Protein AF-X1QHS0-F1 (afdb_monomer_lite)

Sequence (95 aa):
SISRLTKRRTCKNCGRIIPYINKFKRLKKCDKCGGELIIRADDTINGVKERLAWFKTDVQPSINYYKKRGELVEINGEQSIEDVFKDILKALKKR

Radius of gyration: 16.46 Å; chains: 1; bounding box: 31×31×40 Å

pLDDT: mean 92.32, std 5.53, range [58.12, 97.44]

Organism: NCBI:txid412755

Secondary structure (DSSP, 8-state):
-HHHHHT-EEETTT--EE-SSGGGTT--B-TTT-PBEE--TT-SHHHHHHHHHHIIIIIHHHHHHHHHTT------TTS-HHHHHHHHHHHHTT-

InterPro domains:
  IPR007862 Adenylate kinase, active site lid domain [PF05191] (8-42)
  IPR027417 P-loop containing nucleoside triphosphate hydrolase [G3DSA:3.40.50.300] (1-95)
  IPR027417 P-loop containing nucleoside triphosphate hydrolase [SSF52540] (3-95)
  IPR036193 Adenylate kinase, active site lid domain superfamily [SSF57774] (8-43)

Structure (mmCIF, N/CA/C/O backbone):
data_AF-X1QHS0-F1
#
_entry.id   AF-X1QHS0-F1
#
loop_
_atom_site.group_PDB
_atom_site.id
_atom_site.type_symbol
_atom_site.label_atom_id
_atom_site.label_alt_id
_atom_site.label_comp_id
_atom_site.label_asym_id
_atom_site.label_entity_id
_atom_site.label_seq_id
_atom_site.pdbx_PDB_ins_code
_atom_site.Cartn_x
_atom_site.Cartn_y
_atom_site.Cartn_z
_atom_site.occupancy
_atom_site.B_iso_or_equiv
_atom_site.auth_seq_id
_atom_site.auth_comp_id
_atom_site.auth_asym_id
_atom_site.auth_atom_id
_atom_site.pdbx_PDB_model_num
ATOM 1 N N . SER A 1 1 ? 7.271 0.752 4.491 1.00 76.75 1 SER A N 1
ATOM 2 C CA . SER A 1 1 ? 6.500 1.501 3.462 1.00 76.75 1 SER A CA 1
ATOM 3 C C . SER A 1 1 ? 7.284 1.952 2.227 1.00 76.75 1 SER A C 1
ATOM 5 O O . SER A 1 1 ? 6.826 1.651 1.130 1.00 76.75 1 SER A O 1
ATOM 7 N N . ILE A 1 2 ? 8.447 2.616 2.347 1.00 85.50 2 ILE A N 1
ATOM 8 C CA . ILE A 1 2 ? 9.197 3.145 1.180 1.00 85.50 2 ILE A CA 1
ATOM 9 C C . ILE A 1 2 ? 9.571 2.043 0.178 1.00 85.50 2 ILE A C 1
ATOM 11 O O . ILE A 1 2 ? 9.143 2.094 -0.967 1.00 85.50 2 ILE A O 1
ATOM 15 N N . SER A 1 3 ? 10.254 0.990 0.641 1.00 86.88 3 SER A N 1
ATOM 16 C CA . SER A 1 3 ? 10.646 -0.174 -0.182 1.00 86.88 3 SER A CA 1
ATOM 17 C C . SER A 1 3 ? 9.464 -0.845 -0.904 1.00 86.88 3 SER A C 1
ATOM 19 O O . SER A 1 3 ? 9.629 -1.403 -1.985 1.00 86.88 3 SER A O 1
ATOM 21 N N . ARG A 1 4 ? 8.256 -0.785 -0.322 1.00 88.56 4 ARG A N 1
ATOM 22 C CA . ARG A 1 4 ? 7.042 -1.363 -0.918 1.00 88.56 4 ARG A CA 1
ATOM 23 C C . ARG A 1 4 ? 6.540 -0.525 -2.092 1.00 88.56 4 ARG A C 1
ATOM 25 O O . ARG A 1 4 ? 6.143 -1.096 -3.102 1.00 88.56 4 ARG A O 1
ATOM 32 N N . LEU A 1 5 ? 6.534 0.801 -1.942 1.00 88.94 5 LEU A N 1
ATOM 33 C CA . LEU A 1 5 ? 6.049 1.722 -2.972 1.00 88.94 5 LEU A CA 1
ATOM 34 C C . LEU A 1 5 ? 7.050 1.855 -4.119 1.00 88.94 5 LEU A C 1
ATOM 36 O O . LEU A 1 5 ? 6.656 1.699 -5.265 1.00 88.94 5 LEU A O 1
ATOM 40 N N . THR A 1 6 ? 8.344 1.998 -3.827 1.00 89.19 6 THR A N 1
ATOM 41 C CA . THR A 1 6 ? 9.374 2.172 -4.869 1.00 89.19 6 THR A CA 1
ATOM 42 C C . THR A 1 6 ? 9.564 0.953 -5.772 1.00 89.19 6 THR A C 1
ATOM 44 O O . THR A 1 6 ? 10.101 1.068 -6.867 1.00 89.19 6 THR A O 1
ATOM 47 N N . LYS A 1 7 ? 9.130 -0.235 -5.332 1.00 90.94 7 LYS A N 1
ATOM 48 C CA . LYS A 1 7 ? 9.228 -1.487 -6.103 1.00 90.94 7 LYS A CA 1
ATOM 49 C C . LYS A 1 7 ? 7.894 -1.949 -6.695 1.00 90.94 7 LYS A C 1
ATOM 51 O O . LYS A 1 7 ? 7.825 -3.014 -7.319 1.00 90.94 7 LYS A O 1
ATOM 56 N N . ARG A 1 8 ? 6.821 -1.189 -6.468 1.00 92.50 8 ARG A N 1
ATOM 57 C CA . ARG A 1 8 ? 5.496 -1.463 -7.023 1.00 92.50 8 ARG A CA 1
ATOM 58 C C . ARG A 1 8 ? 5.525 -1.255 -8.532 1.00 92.50 8 ARG A C 1
ATOM 60 O O . ARG A 1 8 ? 6.132 -0.318 -9.036 1.00 92.50 8 ARG A O 1
ATOM 67 N N . ARG A 1 9 ? 4.820 -2.121 -9.254 1.00 94.75 9 ARG A N 1
ATOM 68 C CA . ARG A 1 9 ? 4.584 -1.965 -10.693 1.00 94.75 9 ARG A CA 1
ATOM 69 C C . ARG A 1 9 ? 3.090 -1.869 -10.956 1.00 94.75 9 ARG A C 1
ATOM 71 O O . ARG A 1 9 ? 2.288 -2.350 -10.162 1.00 94.75 9 ARG A O 1
ATOM 78 N N . THR A 1 10 ? 2.715 -1.249 -12.061 1.00 95.25 10 THR A N 1
ATOM 79 C CA . THR A 1 10 ? 1.326 -1.075 -12.490 1.00 95.25 10 THR A CA 1
ATOM 80 C C . THR A 1 10 ? 1.215 -1.489 -13.948 1.00 95.25 10 THR A C 1
ATOM 82 O O . THR A 1 10 ? 2.094 -1.179 -14.747 1.00 95.25 10 THR A O 1
ATOM 85 N N . CYS A 1 11 ? 0.159 -2.209 -14.315 1.00 96.06 11 CYS A N 1
ATOM 86 C CA . CYS A 1 11 ? -0.094 -2.509 -15.717 1.00 96.06 11 CYS A CA 1
ATOM 87 C C . CYS A 1 11 ? -0.575 -1.255 -16.457 1.00 96.06 11 CYS A C 1
ATOM 89 O O . CYS A 1 11 ? -1.575 -0.661 -16.058 1.00 96.06 11 CYS A O 1
ATOM 91 N N . LYS A 1 12 ? 0.083 -0.910 -17.569 1.00 95.50 12 LYS A N 1
ATOM 92 C CA . LYS A 1 12 ? -0.281 0.238 -18.414 1.00 95.50 12 LYS A CA 1
ATOM 93 C C . LYS A 1 12 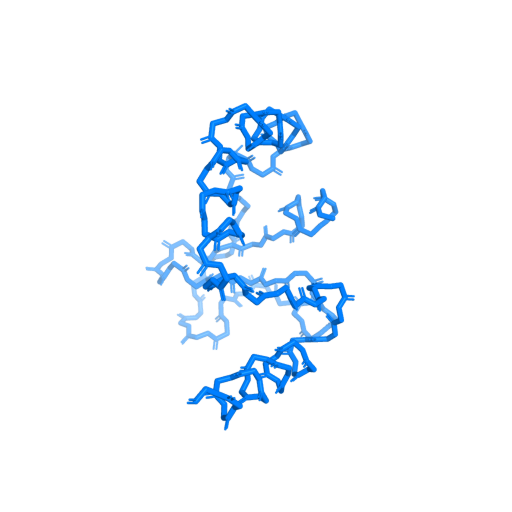? -1.656 0.087 -19.080 1.00 95.50 12 LYS A C 1
ATOM 95 O O . LYS A 1 12 ? -2.319 1.084 -19.320 1.00 95.50 12 LYS A O 1
ATOM 100 N N . ASN A 1 13 ? -2.086 -1.149 -19.352 1.00 95.81 13 ASN A N 1
ATOM 101 C CA . ASN A 1 13 ? -3.336 -1.426 -20.066 1.00 95.81 13 ASN A CA 1
ATOM 102 C C . ASN A 1 13 ? -4.561 -1.515 -19.133 1.00 95.81 13 ASN A C 1
ATOM 104 O O . ASN A 1 13 ? -5.590 -0.918 -19.405 1.00 95.81 13 ASN A O 1
ATOM 108 N N . CYS A 1 14 ? -4.467 -2.258 -18.020 1.00 95.69 14 CYS A N 1
ATOM 109 C CA . CYS A 1 14 ? -5.625 -2.519 -17.146 1.00 95.69 14 CYS A CA 1
ATOM 110 C C . CYS A 1 14 ? -5.538 -1.892 -15.746 1.00 95.69 14 CYS A C 1
ATOM 112 O O . CYS A 1 14 ? -6.387 -2.170 -14.901 1.00 95.69 14 CYS A O 1
ATOM 114 N N . GLY A 1 15 ? -4.480 -1.133 -15.448 1.00 93.31 15 GLY A N 1
ATOM 115 C CA . GLY A 1 15 ? -4.289 -0.483 -14.147 1.00 93.31 15 GLY A CA 1
ATOM 116 C C . GLY A 1 15 ? -3.996 -1.433 -12.980 1.00 93.31 15 GLY A C 1
ATOM 117 O O . GLY A 1 15 ? -3.855 -0.983 -11.844 1.00 93.31 15 GLY A O 1
ATOM 118 N N . ARG A 1 16 ? -3.880 -2.749 -13.220 1.00 94.50 16 ARG A N 1
ATOM 119 C CA . ARG A 1 16 ? -3.600 -3.730 -12.162 1.00 94.50 16 ARG A CA 1
ATOM 120 C C . ARG A 1 16 ? -2.296 -3.393 -11.445 1.00 94.50 16 ARG A C 1
ATOM 122 O O . ARG A 1 16 ? -1.241 -3.297 -12.072 1.00 94.50 16 ARG A O 1
ATOM 129 N N . ILE A 1 17 ? -2.382 -3.277 -10.124 1.00 93.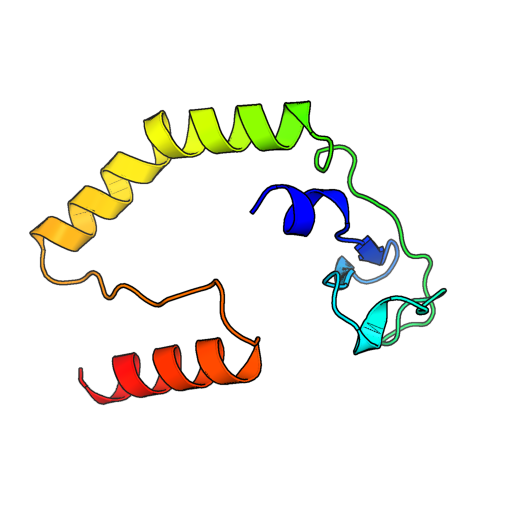50 17 ILE A N 1
ATOM 130 C CA . ILE A 1 17 ? -1.237 -3.039 -9.252 1.00 93.50 17 ILE A CA 1
ATOM 131 C C . ILE A 1 17 ? -0.553 -4.372 -8.953 1.00 93.50 17 ILE A C 1
ATOM 133 O O . ILE A 1 17 ? -1.180 -5.315 -8.475 1.00 93.50 17 ILE A O 1
ATOM 137 N N . ILE A 1 18 ? 0.749 -4.428 -9.207 1.00 94.19 18 ILE A N 1
ATOM 138 C CA . ILE A 1 18 ? 1.612 -5.572 -8.941 1.00 94.19 18 ILE A CA 1
ATOM 139 C C . ILE A 1 18 ? 2.487 -5.240 -7.723 1.00 94.19 18 ILE A C 1
ATOM 141 O O . ILE A 1 18 ? 3.432 -4.446 -7.838 1.00 94.19 18 ILE A O 1
ATOM 145 N N . PRO A 1 19 ? 2.191 -5.817 -6.543 1.00 91.69 19 PRO A N 1
ATOM 146 C CA . PRO A 1 19 ? 2.998 -5.602 -5.352 1.00 91.69 19 PRO A CA 1
ATOM 147 C C . PRO A 1 19 ? 4.357 -6.301 -5.474 1.00 91.69 19 PRO A C 1
ATOM 149 O O . PRO A 1 19 ? 4.504 -7.329 -6.141 1.00 91.69 19 PRO A O 1
ATOM 152 N N . TYR A 1 20 ? 5.362 -5.765 -4.781 1.00 88.94 20 TYR A N 1
ATOM 153 C CA . TYR A 1 20 ? 6.691 -6.369 -4.729 1.00 88.94 20 TYR A CA 1
ATOM 154 C C . TYR A 1 20 ? 6.745 -7.521 -3.715 1.00 88.94 20 TYR A C 1
ATOM 156 O O . TYR A 1 20 ? 7.239 -7.369 -2.601 1.00 88.94 20 TYR A O 1
ATOM 164 N N . ILE A 1 21 ? 6.227 -8.684 -4.110 1.00 88.81 21 ILE A N 1
ATOM 165 C CA . ILE A 1 21 ? 6.267 -9.933 -3.331 1.00 88.81 21 ILE A CA 1
ATOM 166 C C . ILE A 1 21 ? 6.878 -11.066 -4.158 1.00 88.81 21 ILE A C 1
ATOM 168 O O . ILE A 1 21 ? 6.885 -10.999 -5.389 1.00 88.81 21 ILE A O 1
ATOM 172 N N . ASN A 1 22 ? 7.368 -12.120 -3.494 1.00 86.69 22 ASN A N 1
ATOM 173 C CA . ASN A 1 22 ? 8.083 -13.236 -4.134 1.00 86.69 22 ASN A CA 1
ATOM 174 C C . ASN A 1 22 ? 7.352 -13.799 -5.363 1.00 86.69 22 ASN A C 1
ATOM 176 O O . ASN A 1 22 ? 7.977 -13.949 -6.411 1.00 86.69 22 ASN A O 1
ATOM 180 N N . LYS A 1 23 ? 6.028 -13.983 -5.270 1.00 88.19 23 LYS A N 1
ATOM 181 C CA . LYS A 1 23 ? 5.163 -14.461 -6.362 1.00 88.19 23 LYS A CA 1
ATOM 182 C C . LYS A 1 23 ? 5.295 -13.648 -7.656 1.00 88.19 23 LYS A C 1
ATOM 184 O O . LYS A 1 23 ? 5.273 -14.215 -8.741 1.00 88.19 23 LYS A O 1
ATOM 189 N N . PHE A 1 24 ? 5.446 -12.327 -7.556 1.00 89.94 24 PHE A N 1
ATOM 190 C CA . PHE A 1 24 ? 5.423 -11.429 -8.713 1.00 89.94 24 PHE A CA 1
ATOM 191 C C . PHE A 1 24 ? 6.792 -10.855 -9.084 1.00 89.94 24 PHE A C 1
ATOM 193 O O . PHE A 1 24 ? 6.897 -10.165 -10.096 1.00 89.94 24 PHE A O 1
ATOM 200 N N . LYS A 1 25 ? 7.864 -11.144 -8.330 1.00 86.81 25 LYS A N 1
ATOM 201 C CA . LYS A 1 25 ? 9.212 -10.588 -8.583 1.00 86.81 25 LYS A CA 1
ATOM 202 C C . LYS A 1 25 ? 9.689 -10.789 -10.026 1.00 86.81 25 LYS A C 1
ATOM 204 O O . LYS A 1 25 ? 10.230 -9.862 -10.613 1.00 86.81 25 LYS A O 1
ATOM 209 N N . ARG A 1 26 ? 9.445 -11.970 -10.606 1.00 89.81 26 ARG A N 1
ATOM 210 C CA . ARG A 1 26 ? 9.881 -12.335 -11.971 1.00 89.81 26 ARG A CA 1
ATOM 211 C C . ARG A 1 26 ? 8.844 -12.045 -13.061 1.00 89.81 26 ARG A C 1
ATOM 213 O O . ARG A 1 26 ? 9.072 -12.363 -14.224 1.00 89.81 26 ARG A O 1
ATOM 220 N N . LEU A 1 27 ? 7.701 -11.462 -12.699 1.00 92.50 27 LEU A N 1
ATOM 221 C CA . LEU A 1 27 ? 6.618 -11.188 -13.635 1.00 92.50 27 LEU A CA 1
ATOM 222 C C . LEU A 1 27 ? 7.061 -10.119 -14.651 1.00 92.50 27 LEU A C 1
ATOM 224 O O . LEU A 1 27 ? 7.389 -9.007 -14.245 1.00 92.50 27 LEU A O 1
ATOM 228 N N . LYS A 1 28 ? 7.083 -10.447 -15.950 1.00 93.38 28 LYS A N 1
ATOM 229 C CA . LYS A 1 28 ? 7.478 -9.516 -17.031 1.00 93.38 28 LYS A CA 1
ATOM 230 C C . LYS A 1 28 ? 6.293 -8.782 -17.670 1.00 93.38 28 LYS A C 1
ATOM 232 O O . LYS A 1 28 ? 6.446 -7.664 -18.142 1.00 93.38 28 LYS A O 1
ATOM 237 N N . LYS A 1 29 ? 5.117 -9.411 -17.674 1.00 95.25 29 LYS A N 1
ATOM 238 C CA . LYS A 1 29 ? 3.861 -8.903 -18.245 1.00 95.25 29 LYS A CA 1
ATOM 239 C C . LYS A 1 29 ? 2.740 -9.060 -17.230 1.00 95.25 29 LYS A C 1
ATOM 241 O O . LYS A 1 29 ? 2.838 -9.900 -16.344 1.00 95.25 29 LYS A O 1
ATOM 246 N N . CYS A 1 30 ? 1.682 -8.271 -17.348 1.00 94.69 30 CYS A N 1
ATOM 247 C CA . CYS A 1 30 ? 0.530 -8.373 -16.464 1.00 94.69 30 CYS A CA 1
ATOM 248 C C . CYS A 1 30 ? -0.046 -9.796 -16.470 1.00 94.69 30 CYS A C 1
ATOM 250 O O . CYS A 1 30 ? -0.394 -10.325 -17.520 1.00 94.69 30 CYS A O 1
ATOM 252 N N . ASP A 1 31 ? -0.195 -10.375 -15.284 1.00 94.06 31 ASP A N 1
ATOM 253 C CA . ASP A 1 31 ? -0.795 -11.691 -15.051 1.00 94.06 31 ASP A CA 1
ATOM 254 C C . ASP A 1 31 ? -2.289 -11.745 -15.407 1.00 94.06 31 ASP A C 1
ATOM 256 O O . ASP A 1 31 ? -2.833 -12.826 -15.590 1.00 94.06 31 ASP A O 1
ATOM 260 N N . LYS A 1 32 ? -2.954 -10.587 -15.514 1.00 94.56 32 LYS A N 1
ATOM 261 C CA . LYS A 1 32 ? -4.379 -10.489 -15.862 1.00 94.56 32 LYS A CA 1
ATOM 262 C C . LYS A 1 32 ? -4.637 -10.285 -17.358 1.00 94.56 32 LYS A C 1
ATOM 264 O O . LYS A 1 32 ? -5.593 -10.845 -17.873 1.00 94.56 32 LYS A O 1
ATOM 269 N N . CYS A 1 33 ? -3.853 -9.447 -18.041 1.00 95.88 33 CYS A N 1
ATOM 270 C CA . CYS A 1 33 ? -4.138 -9.059 -19.434 1.00 95.88 33 CYS A CA 1
ATOM 271 C C . CYS A 1 33 ? -2.929 -9.094 -20.379 1.00 95.88 33 CYS A C 1
ATOM 273 O O . CYS A 1 33 ? -3.028 -8.627 -21.508 1.00 95.88 33 CYS A O 1
ATOM 275 N N . GLY A 1 34 ? -1.761 -9.552 -19.922 1.00 95.62 34 GLY A N 1
ATOM 276 C CA . GLY A 1 34 ? -0.539 -9.593 -20.733 1.00 95.62 34 GLY A CA 1
ATOM 277 C C . GLY A 1 34 ? 0.096 -8.229 -21.043 1.00 95.62 34 GLY A C 1
ATOM 278 O O . GLY A 1 34 ? 1.144 -8.186 -21.684 1.00 95.62 34 GLY A O 1
ATOM 279 N N . GLY A 1 35 ? -0.494 -7.121 -20.581 1.00 95.62 35 GLY A N 1
ATOM 280 C CA . GLY A 1 35 ? 0.013 -5.768 -20.815 1.00 95.62 35 GLY A CA 1
ATOM 281 C C . GLY A 1 35 ? 1.351 -5.469 -20.130 1.00 95.62 35 GLY A C 1
ATOM 282 O O . GLY A 1 35 ? 1.761 -6.148 -19.186 1.00 95.62 35 GLY A O 1
ATOM 283 N N . GLU A 1 36 ? 2.016 -4.412 -20.588 1.00 96.69 36 GLU A N 1
ATOM 284 C CA . GLU A 1 36 ? 3.295 -3.942 -20.050 1.00 96.69 36 GLU A CA 1
ATOM 285 C C . GLU A 1 36 ? 3.174 -3.473 -18.590 1.00 96.69 36 GLU A C 1
ATOM 287 O O . GLU A 1 36 ? 2.160 -2.891 -18.183 1.00 96.69 36 GLU A O 1
ATOM 292 N N . LEU A 1 37 ? 4.216 -3.744 -17.798 1.00 95.75 37 LEU A N 1
ATOM 293 C CA . LEU A 1 37 ? 4.332 -3.321 -16.407 1.00 95.75 37 LEU A CA 1
ATOM 294 C C . LEU A 1 37 ? 5.255 -2.108 -16.307 1.00 95.75 37 LEU A C 1
ATOM 296 O O . LEU A 1 37 ? 6.436 -2.204 -16.623 1.00 95.75 37 LEU A O 1
ATOM 300 N N . ILE A 1 38 ? 4.724 -1.003 -15.796 1.00 94.00 38 ILE A N 1
ATOM 301 C CA . ILE A 1 38 ? 5.449 0.252 -15.596 1.00 94.00 38 ILE A CA 1
ATOM 302 C C . ILE A 1 38 ? 5.591 0.569 -14.106 1.00 94.00 38 ILE A C 1
ATOM 304 O O . ILE A 1 38 ? 4.794 0.117 -13.279 1.00 94.00 38 ILE A O 1
ATOM 308 N N . ILE A 1 39 ? 6.597 1.362 -13.751 1.00 90.38 39 ILE A N 1
ATOM 309 C CA . ILE A 1 39 ? 6.696 1.992 -12.430 1.00 90.38 39 ILE A CA 1
ATOM 310 C C . ILE A 1 39 ? 6.012 3.356 -12.533 1.00 90.38 39 ILE A C 1
ATOM 312 O O . ILE A 1 39 ? 6.132 4.037 -13.551 1.00 90.38 39 ILE A O 1
ATOM 316 N N . ARG A 1 40 ? 5.247 3.742 -11.511 1.00 87.44 40 ARG A N 1
ATOM 317 C CA . ARG A 1 40 ? 4.588 5.051 -11.507 1.00 87.44 40 ARG A CA 1
ATOM 318 C C . ARG A 1 40 ? 5.624 6.157 -11.312 1.00 87.44 40 ARG A C 1
ATOM 320 O O . ARG A 1 40 ? 6.563 5.984 -10.542 1.00 87.44 40 ARG A O 1
ATOM 327 N N . ALA A 1 41 ? 5.407 7.308 -11.942 1.00 86.06 41 ALA A N 1
ATOM 328 C CA . ALA A 1 41 ? 6.313 8.451 -11.829 1.00 86.06 41 ALA A CA 1
ATOM 329 C C . ALA A 1 41 ? 6.467 8.962 -10.379 1.00 86.06 41 ALA A C 1
ATOM 331 O O . ALA A 1 41 ? 7.536 9.435 -10.009 1.00 86.06 41 ALA A O 1
ATOM 332 N N . ASP A 1 42 ? 5.430 8.823 -9.540 1.00 82.69 42 ASP A N 1
ATOM 333 C CA . ASP A 1 42 ? 5.437 9.248 -8.132 1.00 82.69 42 ASP A CA 1
ATOM 334 C C . ASP A 1 42 ? 6.086 8.240 -7.164 1.00 82.69 42 ASP A C 1
ATOM 336 O O . ASP A 1 42 ? 6.314 8.567 -5.999 1.00 82.69 42 ASP A O 1
ATOM 340 N N . ASP A 1 43 ? 6.414 7.024 -7.616 1.00 86.06 43 ASP A N 1
ATOM 341 C CA . ASP A 1 43 ? 7.026 5.970 -6.788 1.00 86.06 43 ASP A CA 1
ATOM 342 C C . ASP A 1 43 ? 8.565 6.131 -6.684 1.00 86.06 43 ASP A C 1
ATOM 344 O O . ASP A 1 43 ? 9.317 5.156 -6.625 1.00 86.06 43 ASP A O 1
ATOM 348 N N . THR A 1 44 ? 9.055 7.374 -6.625 1.00 90.19 44 THR A N 1
ATOM 349 C CA . THR A 1 44 ? 10.462 7.697 -6.326 1.00 90.19 44 THR A CA 1
ATOM 350 C C . THR A 1 44 ? 10.692 7.812 -4.820 1.00 90.19 44 THR A C 1
ATOM 352 O O . THR A 1 44 ? 9.759 8.000 -4.041 1.00 90.19 44 THR A O 1
ATOM 355 N N . ILE A 1 45 ? 11.948 7.727 -4.367 1.00 89.94 45 ILE A N 1
ATOM 356 C CA . ILE A 1 45 ? 12.266 7.897 -2.937 1.00 89.94 45 ILE A CA 1
ATOM 357 C C . ILE A 1 45 ? 11.795 9.269 -2.434 1.00 89.94 45 ILE A C 1
ATOM 359 O O . ILE A 1 45 ? 11.195 9.344 -1.362 1.00 89.94 45 ILE A O 1
ATOM 363 N N . ASN A 1 46 ? 12.034 10.330 -3.209 1.00 91.69 46 ASN A N 1
ATOM 364 C CA . ASN A 1 46 ? 11.635 11.689 -2.846 1.00 91.69 46 ASN A CA 1
ATOM 365 C C . ASN A 1 46 ? 10.110 11.839 -2.853 1.00 91.69 46 ASN A C 1
ATOM 367 O O . ASN A 1 46 ? 9.552 12.245 -1.838 1.00 91.69 46 ASN A O 1
ATOM 371 N N . GLY A 1 47 ? 9.432 11.378 -3.910 1.00 91.00 47 GLY A N 1
ATO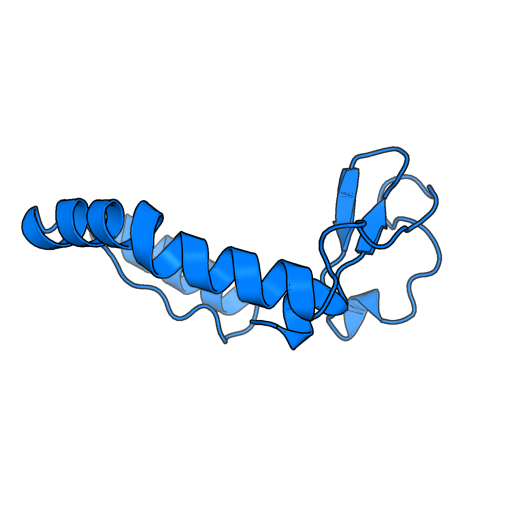M 372 C CA . GLY A 1 47 ? 7.970 11.428 -3.986 1.00 91.00 47 GLY A CA 1
ATOM 373 C C . GLY A 1 47 ? 7.294 10.654 -2.851 1.00 91.00 47 GLY A C 1
ATOM 374 O O . GLY A 1 47 ? 6.326 11.119 -2.254 1.00 91.00 47 GLY A O 1
ATOM 375 N N . VAL A 1 48 ? 7.837 9.498 -2.455 1.00 91.19 48 VAL A N 1
ATOM 376 C CA . VAL A 1 48 ? 7.312 8.756 -1.300 1.00 91.19 48 VAL A CA 1
ATOM 377 C C . VAL A 1 48 ? 7.558 9.502 0.018 1.00 91.19 48 VAL A C 1
ATOM 379 O O . VAL A 1 48 ? 6.682 9.485 0.882 1.00 91.19 48 VAL A O 1
ATOM 382 N N . LYS A 1 49 ? 8.710 10.160 0.198 1.00 91.69 49 LYS A N 1
ATOM 383 C CA . LYS A 1 49 ? 8.985 10.969 1.400 1.00 91.69 49 LYS A CA 1
ATOM 384 C C . LYS A 1 49 ? 8.030 12.157 1.511 1.00 91.69 49 LYS A C 1
ATOM 386 O O . LYS A 1 49 ? 7.456 12.351 2.578 1.00 91.69 49 LYS A O 1
ATOM 391 N N . GLU A 1 50 ? 7.817 12.889 0.422 1.00 92.50 50 GLU A N 1
ATOM 392 C CA . GLU A 1 50 ? 6.872 14.013 0.366 1.00 92.50 50 GLU A CA 1
ATOM 393 C C . GLU A 1 50 ? 5.451 13.557 0.693 1.00 92.50 50 GLU A C 1
ATOM 395 O O . GLU A 1 50 ? 4.788 14.137 1.549 1.00 92.50 50 GLU A O 1
ATOM 400 N N . ARG A 1 51 ? 5.010 12.435 0.113 1.00 92.19 51 ARG A N 1
ATOM 401 C CA . ARG A 1 51 ? 3.701 11.845 0.425 1.00 92.19 51 ARG A CA 1
ATOM 402 C C . ARG A 1 51 ? 3.559 11.447 1.891 1.00 92.19 51 ARG A C 1
ATOM 404 O O . ARG A 1 51 ? 2.470 11.563 2.443 1.00 92.19 51 ARG A O 1
ATOM 411 N N . LEU A 1 52 ? 4.625 10.954 2.524 1.00 91.44 52 LEU A N 1
ATOM 412 C CA . LEU A 1 52 ? 4.612 10.628 3.952 1.00 91.44 52 LEU A CA 1
ATOM 413 C C . LEU A 1 52 ? 4.593 11.885 4.829 1.00 91.44 52 LEU A C 1
ATOM 415 O O . LEU A 1 52 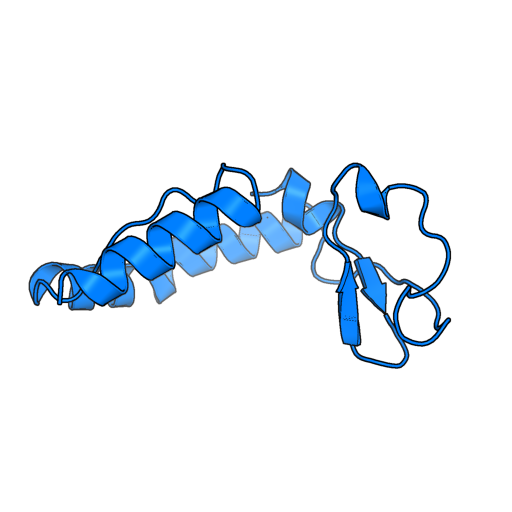? 3.984 11.848 5.896 1.00 91.44 52 LEU A O 1
ATOM 419 N N . ALA A 1 53 ? 5.234 12.974 4.401 1.00 93.06 53 ALA A N 1
ATOM 420 C CA . ALA A 1 53 ? 5.141 14.263 5.079 1.00 93.06 53 ALA A CA 1
ATOM 421 C C . ALA A 1 53 ? 3.707 14.808 5.001 1.00 93.06 53 ALA A C 1
ATOM 423 O O . ALA A 1 53 ? 3.108 15.051 6.045 1.00 93.06 53 ALA A O 1
ATOM 424 N N . TRP A 1 54 ? 3.127 14.852 3.797 1.00 94.75 54 TRP A N 1
ATOM 425 C CA . TRP A 1 54 ? 1.732 15.245 3.574 1.00 94.75 54 TRP A CA 1
ATOM 426 C C . TRP A 1 54 ? 0.744 14.373 4.361 1.00 94.75 54 TRP A C 1
ATOM 428 O O . TRP A 1 54 ? -0.182 14.866 4.990 1.00 94.75 54 TRP A O 1
ATOM 438 N N . PHE A 1 55 ? 0.962 13.056 4.412 1.00 93.62 55 PHE A N 1
ATOM 439 C CA . PHE A 1 55 ? 0.115 12.166 5.210 1.00 93.62 55 PHE A CA 1
ATOM 440 C C . PHE A 1 55 ? 0.087 12.569 6.694 1.00 93.62 55 PHE A C 1
ATOM 442 O O . PHE A 1 55 ? -0.970 12.540 7.325 1.00 93.62 55 PHE A O 1
ATOM 449 N N . LYS A 1 56 ? 1.236 12.961 7.258 1.00 92.81 56 LYS A N 1
ATOM 450 C CA . LYS A 1 56 ? 1.324 13.388 8.660 1.00 92.81 56 LYS A CA 1
ATOM 451 C C . LYS A 1 56 ? 0.610 14.714 8.916 1.00 92.81 56 LYS A C 1
ATOM 453 O O . LYS A 1 56 ? 0.069 14.880 10.004 1.00 92.81 56 LYS A O 1
ATOM 458 N N . THR A 1 57 ? 0.623 15.636 7.958 1.00 95.25 57 THR A N 1
ATOM 459 C CA . THR A 1 57 ? 0.010 16.963 8.104 1.00 95.25 57 THR A CA 1
ATOM 460 C C . THR A 1 57 ? -1.486 16.937 7.807 1.00 95.25 57 THR A C 1
ATOM 462 O O . THR A 1 57 ? -2.273 17.458 8.593 1.00 95.25 57 THR A O 1
ATOM 465 N N . ASP A 1 58 ? -1.890 16.270 6.730 1.00 94.56 58 ASP A N 1
ATOM 466 C CA . ASP A 1 58 ? -3.228 16.410 6.153 1.00 94.56 58 ASP A CA 1
ATOM 467 C C . ASP A 1 58 ? -4.134 15.202 6.417 1.00 94.56 58 ASP A C 1
ATOM 469 O O . ASP A 1 58 ? -5.344 15.355 6.565 1.00 94.56 58 ASP A O 1
ATOM 473 N N . VAL A 1 59 ? -3.577 13.989 6.521 1.00 94.31 59 VAL A N 1
ATOM 474 C CA . VAL A 1 59 ? -4.375 12.757 6.695 1.00 94.31 59 VAL A CA 1
ATOM 475 C C . VAL A 1 59 ? -4.481 12.339 8.163 1.00 94.31 59 VAL A C 1
ATOM 477 O O . VAL A 1 59 ? -5.524 11.847 8.603 1.00 94.31 59 VAL A O 1
ATOM 480 N N . GLN A 1 60 ? -3.428 12.558 8.955 1.00 95.00 60 GLN A N 1
ATOM 481 C CA . GLN A 1 60 ? -3.412 12.223 10.382 1.00 95.00 60 GLN A CA 1
ATOM 482 C C . GLN A 1 60 ? -4.568 12.859 11.187 1.00 95.00 60 GLN A C 1
ATOM 484 O O . GLN A 1 60 ? -5.122 12.163 12.046 1.00 95.00 60 GLN A O 1
ATOM 489 N N . PRO A 1 61 ? -5.007 14.111 10.926 1.00 95.75 61 PRO A N 1
ATOM 490 C CA . PRO A 1 61 ? -6.179 14.682 11.590 1.00 95.75 61 PRO A CA 1
ATOM 491 C C . PRO A 1 61 ? -7.461 13.862 11.380 1.00 95.75 61 PRO A C 1
ATOM 493 O O . PRO A 1 61 ? -8.215 13.658 12.333 1.00 95.75 61 PRO A O 1
ATOM 496 N N . SER A 1 62 ? -7.684 13.319 10.178 1.00 95.81 62 SER A N 1
ATOM 497 C CA . SER A 1 62 ? -8.839 12.457 9.886 1.00 95.81 62 SER A CA 1
ATOM 498 C C . SER A 1 62 ? -8.771 11.127 10.639 1.00 95.81 62 SER A C 1
ATOM 500 O O . SER A 1 62 ? -9.784 10.646 11.139 1.00 95.81 62 SER A O 1
ATOM 502 N N . ILE A 1 63 ? -7.579 10.542 10.787 1.00 95.25 63 ILE A N 1
ATOM 503 C CA . ILE A 1 63 ? -7.389 9.328 11.601 1.00 95.25 63 ILE A CA 1
ATOM 504 C C . ILE A 1 63 ? -7.723 9.620 13.067 1.00 95.25 63 ILE A C 1
ATOM 506 O O . ILE A 1 63 ? -8.460 8.867 13.706 1.00 95.25 63 ILE A O 1
ATOM 510 N N . ASN A 1 64 ? -7.230 10.745 13.589 1.00 95.25 64 ASN A N 1
ATOM 511 C CA . ASN A 1 64 ? -7.496 11.170 14.961 1.00 95.25 64 ASN A CA 1
ATOM 512 C C . ASN A 1 64 ? -8.994 11.415 15.202 1.00 95.25 64 ASN A C 1
ATOM 514 O O . ASN A 1 64 ? -9.494 11.101 16.281 1.00 95.25 64 ASN A O 1
ATOM 518 N N . TYR A 1 65 ? -9.714 11.933 14.203 1.00 96.62 65 TYR A N 1
ATOM 519 C CA . TYR A 1 65 ? -11.164 12.113 14.254 1.00 96.62 65 TYR A CA 1
ATOM 520 C C . TYR A 1 65 ? -11.901 10.783 14.489 1.00 96.62 65 TYR A C 1
ATOM 522 O O . TYR A 1 65 ? -12.648 10.664 15.460 1.00 96.62 65 TYR A O 1
ATOM 530 N N . TYR A 1 66 ? -11.633 9.752 13.678 1.00 96.44 66 TYR A N 1
ATOM 531 C CA . TYR A 1 66 ? -12.264 8.435 13.859 1.00 96.44 66 TYR A CA 1
ATOM 532 C C . TYR A 1 66 ? -11.813 7.731 15.143 1.00 96.44 66 TYR A C 1
ATOM 534 O O . TYR A 1 66 ? -12.611 7.042 15.781 1.00 96.44 66 TYR A O 1
ATOM 542 N N . LYS A 1 67 ? -10.559 7.942 15.569 1.00 95.31 67 LYS A N 1
ATOM 543 C CA . LYS A 1 67 ? -10.047 7.416 16.842 1.00 95.31 67 LYS A CA 1
ATOM 544 C C . LYS A 1 67 ? -10.824 7.969 18.036 1.00 95.31 67 LYS A C 1
ATOM 546 O O . LYS A 1 67 ? -11.239 7.198 18.893 1.00 95.31 67 LYS A O 1
ATOM 551 N N . LYS A 1 68 ? -11.074 9.284 18.064 1.00 96.50 68 LYS A N 1
ATOM 552 C CA . LYS A 1 68 ? -11.854 9.946 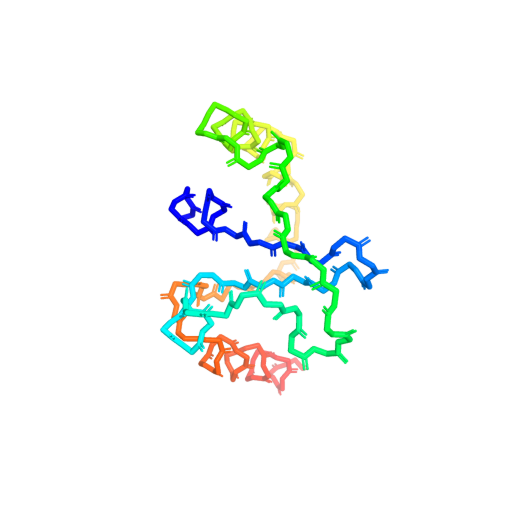19.127 1.00 96.50 68 LYS A CA 1
ATOM 553 C C . LYS A 1 68 ? -13.305 9.466 19.198 1.00 96.50 68 LYS A C 1
ATOM 555 O O . LYS A 1 68 ? -13.879 9.463 20.277 1.00 96.50 68 LYS A O 1
ATOM 560 N N . ARG A 1 69 ? -13.883 9.043 18.071 1.00 96.00 69 ARG A N 1
ATOM 561 C CA . ARG A 1 69 ? -15.247 8.491 18.000 1.00 96.00 69 ARG A CA 1
ATOM 562 C C . ARG A 1 69 ? -15.342 7.014 18.405 1.00 96.00 69 ARG A C 1
ATOM 564 O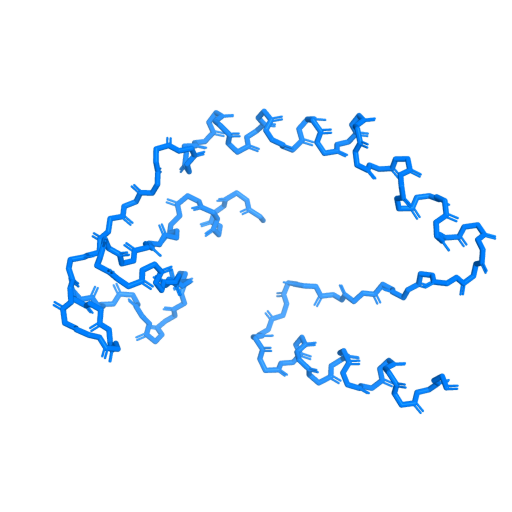 O . ARG A 1 69 ? -16.438 6.474 18.426 1.00 96.00 69 ARG A O 1
ATOM 571 N N . GLY A 1 70 ? -14.219 6.341 18.676 1.00 94.00 70 GLY A N 1
ATOM 572 C CA . GLY A 1 70 ? -14.202 4.889 18.895 1.00 94.00 70 GLY A CA 1
ATOM 573 C C . GLY A 1 70 ? -14.509 4.073 17.630 1.00 94.00 70 GLY A C 1
ATOM 574 O O . GLY A 1 70 ? -14.752 2.872 17.701 1.00 94.00 70 GLY A O 1
ATOM 575 N N . GLU A 1 71 ? -14.483 4.709 16.457 1.00 92.81 71 GLU A N 1
ATOM 576 C CA . GLU A 1 71 ? -14.826 4.100 15.166 1.00 92.81 71 GLU A CA 1
ATOM 577 C C . GLU A 1 71 ? -13.590 3.627 14.387 1.00 92.81 71 GLU A C 1
ATOM 579 O O . GLU A 1 71 ? -13.719 3.048 13.306 1.00 92.81 71 GLU A O 1
ATOM 584 N N . LEU A 1 72 ? -12.387 3.852 14.917 1.00 94.75 72 LEU A N 1
ATOM 585 C CA . LEU A 1 72 ? -11.142 3.393 14.314 1.00 94.75 72 LEU A CA 1
ATOM 586 C C . LEU A 1 72 ? -10.786 1.985 14.805 1.00 94.75 72 LEU A C 1
ATOM 588 O O . LEU A 1 72 ? -10.708 1.742 16.006 1.00 94.75 72 LEU A O 1
ATOM 592 N N . VAL A 1 73 ? -10.485 1.087 13.867 1.00 95.06 73 VAL A N 1
ATOM 593 C CA . VAL A 1 73 ? -9.824 -0.191 14.157 1.00 95.06 73 VAL A CA 1
ATOM 594 C C . VAL A 1 73 ? -8.454 -0.188 13.489 1.00 95.06 73 VAL A C 1
ATOM 596 O O . VAL A 1 73 ? -8.350 0.024 12.281 1.00 95.06 73 VAL A O 1
ATOM 599 N N . GLU A 1 74 ? -7.402 -0.406 14.275 1.00 94.94 74 GLU A N 1
ATOM 600 C CA . GLU A 1 74 ? -6.023 -0.471 13.788 1.00 94.94 74 GLU A CA 1
ATOM 601 C C . GLU A 1 74 ? -5.674 -1.918 13.389 1.00 94.94 74 GLU A C 1
ATOM 603 O O . GLU A 1 74 ? -5.919 -2.855 14.147 1.00 94.94 74 GLU A O 1
ATOM 608 N N . ILE A 1 75 ? -5.108 -2.106 12.190 1.00 96.75 75 ILE A N 1
ATOM 609 C CA . ILE A 1 75 ? -4.685 -3.409 11.650 1.00 96.75 75 ILE A CA 1
ATOM 610 C C . ILE A 1 75 ? -3.202 -3.339 11.279 1.00 96.75 75 ILE A C 1
ATOM 612 O O . ILE A 1 75 ? -2.767 -2.389 10.623 1.00 96.75 75 ILE A O 1
ATOM 616 N N . ASN A 1 76 ? -2.422 -4.357 11.651 1.00 95.75 76 ASN A N 1
ATOM 617 C CA . ASN A 1 76 ? -1.005 -4.427 11.301 1.00 95.75 76 ASN A CA 1
ATOM 618 C C . ASN A 1 76 ? -0.818 -4.773 9.812 1.00 95.75 76 ASN A C 1
ATOM 620 O O . ASN A 1 76 ? -0.977 -5.923 9.405 1.00 95.75 76 ASN A O 1
ATOM 624 N N . GLY A 1 77 ? -0.426 -3.773 9.016 1.00 93.25 77 GLY A N 1
ATOM 625 C CA . GLY A 1 77 ? -0.188 -3.887 7.573 1.00 93.25 77 GLY A CA 1
ATOM 626 C C . GLY A 1 77 ? 1.204 -4.377 7.151 1.00 93.25 77 GLY A C 1
ATOM 627 O O . GLY A 1 77 ? 1.494 -4.361 5.951 1.00 93.25 77 GLY A O 1
ATOM 628 N N . GLU A 1 78 ? 2.075 -4.761 8.089 1.00 92.00 78 GLU A N 1
ATOM 629 C CA . GLU A 1 78 ? 3.426 -5.285 7.809 1.00 92.00 78 GLU A CA 1
ATOM 630 C C . GLU A 1 78 ? 3.471 -6.819 7.677 1.00 92.00 78 GLU A C 1
ATOM 632 O O . GLU A 1 78 ? 4.541 -7.407 7.535 1.00 92.00 78 GLU A O 1
ATOM 637 N N . GLN A 1 79 ? 2.304 -7.464 7.684 1.00 94.12 79 GLN A N 1
ATOM 638 C CA . GLN A 1 79 ? 2.139 -8.911 7.545 1.00 94.12 79 GLN A CA 1
ATOM 639 C C . GLN A 1 79 ? 1.965 -9.345 6.075 1.00 94.12 79 GLN A C 1
ATOM 641 O O . GLN A 1 79 ? 2.024 -8.533 5.143 1.00 94.12 79 GLN A O 1
ATOM 646 N N . SER A 1 80 ? 1.743 -10.647 5.858 1.00 92.56 80 SER A N 1
ATOM 647 C CA . SER A 1 80 ? 1.335 -11.181 4.554 1.00 92.56 80 SER A CA 1
ATOM 648 C C . SER A 1 80 ? -0.016 -10.592 4.112 1.00 92.56 80 SER A C 1
ATOM 650 O O . SER A 1 80 ? -0.802 -10.119 4.934 1.00 92.56 80 SER A O 1
ATOM 652 N N . ILE A 1 81 ? -0.310 -10.620 2.808 1.00 92.25 81 ILE A N 1
ATOM 653 C CA . ILE A 1 81 ? -1.593 -10.113 2.283 1.00 92.25 81 ILE A CA 1
ATOM 654 C C . ILE A 1 81 ? -2.754 -10.902 2.899 1.00 92.25 81 ILE A C 1
ATOM 656 O O . ILE A 1 81 ? -3.778 -10.329 3.269 1.00 92.25 81 ILE A O 1
ATOM 660 N N . GLU A 1 82 ? -2.570 -12.212 3.021 1.00 94.88 82 GLU A N 1
ATOM 661 C CA . GLU A 1 82 ? -3.545 -13.151 3.548 1.00 94.88 82 GLU A CA 1
ATOM 662 C C . GLU A 1 82 ? -3.831 -12.893 5.032 1.00 94.88 82 GLU A C 1
ATOM 664 O O . GLU A 1 82 ? -4.990 -12.925 5.442 1.00 94.88 82 GLU A O 1
ATOM 669 N N . ASP A 1 83 ? -2.808 -12.594 5.833 1.00 96.69 83 ASP A N 1
ATOM 670 C CA . ASP A 1 83 ? -2.981 -12.345 7.268 1.00 96.69 83 ASP A CA 1
ATOM 671 C C . ASP A 1 83 ? -3.585 -10.964 7.538 1.00 96.69 83 ASP A C 1
ATOM 673 O O . ASP A 1 83 ? -4.521 -10.861 8.329 1.00 96.69 83 ASP A O 1
ATOM 677 N N . VAL A 1 84 ? -3.182 -9.933 6.781 1.00 96.75 84 VAL A N 1
ATOM 678 C CA . VAL A 1 84 ? -3.857 -8.620 6.815 1.00 96.75 84 VAL A CA 1
ATOM 679 C C . VAL A 1 84 ? -5.346 -8.772 6.491 1.00 96.75 84 VAL A C 1
ATOM 681 O O . VAL A 1 84 ? -6.195 -8.189 7.164 1.00 96.75 84 VAL A O 1
ATOM 684 N N . PHE A 1 85 ? -5.688 -9.570 5.475 1.00 96.88 85 PHE A N 1
ATOM 685 C CA . PHE A 1 85 ? -7.080 -9.804 5.097 1.00 96.88 85 PHE A CA 1
ATOM 686 C C . PHE A 1 85 ? -7.875 -10.517 6.202 1.00 96.88 85 PHE A C 1
ATOM 688 O O . PHE A 1 85 ? -9.003 -10.118 6.501 1.00 96.88 85 PHE A O 1
ATOM 695 N N . LYS A 1 86 ? -7.290 -11.529 6.856 1.00 97.44 86 LYS A N 1
ATOM 696 C CA . LYS A 1 86 ? -7.916 -12.209 8.002 1.00 97.44 86 LYS A CA 1
ATOM 697 C C . LYS A 1 86 ? -8.164 -11.253 9.167 1.00 97.44 86 LYS A C 1
ATOM 699 O O . LYS A 1 86 ? -9.251 -11.291 9.743 1.00 97.44 86 LYS A O 1
ATOM 704 N N . ASP A 1 87 ? -7.199 -10.396 9.493 1.00 97.38 87 ASP A N 1
ATOM 705 C CA . ASP A 1 87 ? -7.333 -9.420 10.577 1.00 97.38 87 ASP A CA 1
ATOM 706 C C . ASP A 1 87 ? -8.468 -8.427 10.298 1.00 97.38 87 ASP A C 1
ATOM 708 O O . ASP A 1 87 ? -9.283 -8.157 11.184 1.00 97.38 87 ASP A O 1
ATOM 712 N N . ILE A 1 88 ? -8.598 -7.962 9.048 1.00 96.94 88 ILE A N 1
ATOM 713 C CA . ILE A 1 88 ? -9.717 -7.111 8.616 1.00 96.94 88 ILE A CA 1
ATOM 714 C C . ILE A 1 88 ? -11.055 -7.839 8.798 1.00 96.94 88 ILE A C 1
ATOM 716 O O . ILE A 1 88 ? -11.975 -7.292 9.405 1.00 96.94 88 ILE A O 1
ATOM 720 N N . LEU A 1 89 ? -11.178 -9.083 8.322 1.00 96.88 89 LEU A N 1
ATOM 721 C CA . LEU A 1 89 ? -12.416 -9.856 8.483 1.00 96.88 89 LEU A CA 1
ATOM 722 C C . LEU A 1 89 ? -12.765 -10.086 9.958 1.00 96.88 89 LEU A C 1
ATOM 724 O O . LEU A 1 89 ? -13.933 -10.012 10.340 1.00 96.88 89 LEU A O 1
ATOM 728 N N . LYS A 1 90 ? -11.762 -10.351 10.799 1.00 96.06 90 LYS A N 1
ATOM 729 C CA . LYS A 1 90 ? -11.941 -10.524 12.243 1.00 96.06 90 LYS A CA 1
ATOM 730 C C . LYS A 1 90 ? -12.418 -9.235 12.910 1.00 96.06 90 LYS A C 1
ATOM 732 O O . LYS A 1 90 ? -13.273 -9.302 13.787 1.00 96.06 90 LYS A O 1
ATOM 737 N N . ALA A 1 91 ? -11.889 -8.084 12.501 1.00 94.19 91 ALA A N 1
ATOM 738 C CA . ALA A 1 91 ? -12.320 -6.779 12.989 1.00 94.19 91 ALA A CA 1
ATOM 739 C C . ALA A 1 91 ? -13.771 -6.457 12.605 1.00 94.19 91 ALA A C 1
ATOM 741 O O . ALA A 1 91 ? -14.521 -5.959 13.440 1.00 94.19 91 ALA A O 1
ATOM 742 N N . LEU A 1 92 ? -14.182 -6.784 11.376 1.00 93.31 92 LEU A N 1
ATOM 743 C CA . LEU A 1 92 ? -15.549 -6.545 10.903 1.00 93.31 92 LEU A CA 1
ATOM 744 C C . LEU A 1 92 ? -16.588 -7.425 11.608 1.00 93.31 92 LEU A C 1
ATOM 746 O O . LEU A 1 92 ? -17.684 -6.955 11.867 1.00 93.31 92 LEU A O 1
ATOM 750 N N . LYS A 1 93 ? -16.245 -8.672 11.957 1.00 89.06 93 LYS A N 1
ATOM 751 C CA . LYS A 1 93 ? -17.144 -9.593 12.682 1.00 89.06 93 LYS A CA 1
ATOM 752 C C . LYS A 1 93 ? -17.373 -9.236 14.155 1.00 89.06 93 LYS A C 1
ATOM 754 O O . LYS A 1 93 ? -18.248 -9.818 14.781 1.00 89.06 93 LYS A O 1
ATOM 759 N N . LYS A 1 94 ? -16.522 -8.387 14.735 1.00 70.25 94 LYS A N 1
ATOM 760 C CA . LYS A 1 94 ? -16.595 -7.970 16.146 1.00 70.25 94 LYS A CA 1
ATOM 761 C C . LYS A 1 94 ? -17.427 -6.701 16.360 1.00 70.25 94 LYS A C 1
ATOM 763 O O . LYS A 1 94 ? -17.558 -6.273 17.504 1.00 70.25 94 LYS A O 1
ATOM 768 N N . ARG A 1 95 ? -17.903 -6.090 15.276 1.00 58.12 95 ARG A N 1
ATOM 769 C CA . ARG A 1 95 ? -18.894 -5.014 15.287 1.00 58.12 95 ARG A CA 1
ATOM 770 C C . ARG A 1 95 ? -20.281 -5.612 15.151 1.00 58.12 95 ARG A C 1
ATOM 772 O O . ARG A 1 95 ? -21.194 -5.028 15.763 1.00 58.12 95 ARG A O 1
#

Foldseek 3Di:
DLVFLLPWKAFPPPRDIDTPDPVCVPPQADPVPRGGIHRDPLSDSVSVVVVVVCCVVPVVVVQVVCVVVVNDDDFDPPDDPVVSVVRVVVVVVVD